Protein AF-A0AAD4V6A4-F1 (afdb_monomer_lite)

Radius of gyration: 19.18 Å; chains: 1; bounding box: 48×44×43 Å

Structure (mmCIF, N/CA/C/O backbone):
data_AF-A0AAD4V6A4-F1
#
_entry.id   AF-A0AAD4V6A4-F1
#
loop_
_atom_site.group_PDB
_atom_site.id
_atom_site.type_symbol
_atom_site.label_atom_id
_atom_site.label_alt_id
_atom_site.label_comp_id
_atom_site.label_asym_id
_atom_site.label_entity_id
_atom_site.label_seq_id
_atom_site.pdbx_PDB_ins_code
_atom_site.Cartn_x
_atom_site.Cartn_y
_atom_site.Cartn_z
_atom_site.occupancy
_atom_site.B_iso_or_equiv
_atom_site.auth_seq_id
_atom_site.auth_comp_id
_atom_site.auth_asym_id
_atom_site.auth_atom_id
_atom_site.pdbx_PDB_model_num
ATOM 1 N N . MET A 1 1 ? 25.124 -27.988 -17.586 1.00 57.38 1 MET A N 1
ATOM 2 C CA . MET A 1 1 ? 24.877 -26.911 -16.602 1.00 57.38 1 MET A CA 1
ATOM 3 C C . MET A 1 1 ? 23.745 -26.053 -17.145 1.00 57.38 1 MET A C 1
ATOM 5 O O . MET A 1 1 ? 23.881 -25.565 -18.257 1.00 57.38 1 MET A O 1
ATOM 9 N N . PHE A 1 2 ? 22.609 -25.962 -16.452 1.00 72.94 2 PHE A N 1
ATOM 10 C CA . PHE A 1 2 ? 21.476 -25.134 -16.885 1.00 72.94 2 PHE A CA 1
ATOM 11 C C . PHE A 1 2 ? 21.495 -23.798 -16.139 1.00 72.94 2 PHE A C 1
ATOM 13 O O . PHE A 1 2 ? 21.846 -23.745 -14.961 1.00 72.94 2 PHE A O 1
ATOM 20 N N . THR A 1 3 ? 21.121 -22.718 -16.821 1.00 82.94 3 THR A N 1
ATOM 21 C CA . THR A 1 3 ? 20.978 -21.394 -16.208 1.00 82.94 3 THR A CA 1
ATOM 22 C C . THR A 1 3 ? 19.515 -21.174 -15.858 1.00 82.94 3 THR A C 1
ATOM 24 O O . THR A 1 3 ? 18.686 -20.988 -16.748 1.00 82.94 3 THR A O 1
ATOM 27 N N . LEU A 1 4 ? 19.191 -21.183 -14.564 1.00 87.25 4 LEU A N 1
ATOM 28 C CA . LEU A 1 4 ? 17.865 -20.797 -14.093 1.00 87.25 4 LEU A CA 1
ATOM 29 C C . LEU A 1 4 ? 17.709 -19.275 -14.203 1.00 87.25 4 LEU A C 1
ATOM 31 O O . LEU A 1 4 ? 18.568 -18.519 -13.752 1.00 87.25 4 LEU A O 1
ATOM 35 N N . ARG A 1 5 ? 16.598 -18.828 -14.789 1.00 88.94 5 ARG A N 1
ATOM 36 C CA . ARG A 1 5 ? 16.179 -17.423 -14.804 1.00 88.94 5 ARG A CA 1
ATOM 37 C C . ARG A 1 5 ? 14.836 -17.325 -14.089 1.00 88.94 5 ARG A C 1
ATOM 39 O O . ARG A 1 5 ? 13.939 -18.106 -14.384 1.00 88.94 5 ARG A O 1
ATOM 46 N N . ALA A 1 6 ? 14.707 -16.376 -13.168 1.00 88.25 6 ALA A N 1
ATOM 47 C CA . ALA A 1 6 ? 13.472 -16.111 -12.438 1.00 88.25 6 ALA A CA 1
ATOM 48 C C . ALA A 1 6 ? 13.080 -14.637 -12.587 1.00 88.25 6 ALA A C 1
ATOM 50 O O . ALA A 1 6 ? 13.942 -13.764 -12.690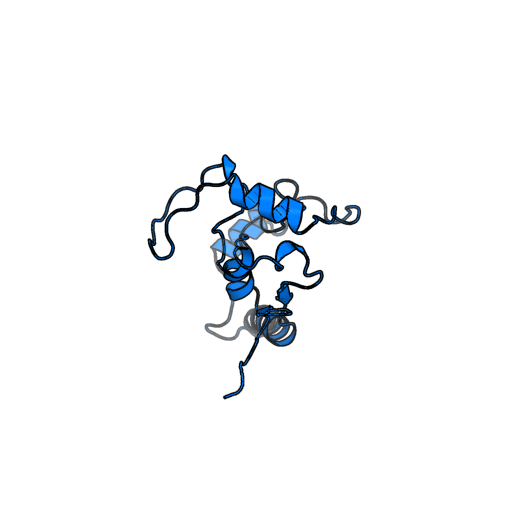 1.00 88.25 6 ALA A O 1
ATOM 51 N N . ALA A 1 7 ? 11.776 -14.372 -12.596 1.00 90.50 7 ALA A N 1
ATOM 52 C CA . ALA A 1 7 ? 11.204 -13.033 -12.618 1.00 90.50 7 ALA A CA 1
ATOM 53 C C . ALA A 1 7 ? 9.992 -12.978 -11.679 1.00 90.50 7 ALA A C 1
ATOM 55 O O . ALA A 1 7 ? 9.257 -13.957 -11.548 1.00 90.50 7 ALA A O 1
ATOM 56 N N . VAL A 1 8 ? 9.786 -11.835 -11.025 1.00 89.56 8 VAL A N 1
ATOM 57 C CA . VAL A 1 8 ? 8.655 -11.595 -10.124 1.00 89.56 8 VAL A CA 1
ATOM 58 C C . VAL A 1 8 ? 7.507 -11.008 -10.939 1.00 89.56 8 VAL A C 1
ATOM 60 O O . VAL A 1 8 ? 7.647 -9.932 -11.506 1.00 89.56 8 VAL A O 1
ATOM 63 N N . MET A 1 9 ? 6.368 -11.699 -11.010 1.00 88.31 9 MET A N 1
ATOM 64 C CA . MET A 1 9 ? 5.205 -11.218 -11.776 1.00 88.31 9 MET A CA 1
ATOM 65 C C . MET A 1 9 ? 4.303 -10.290 -10.957 1.00 88.31 9 MET A C 1
ATOM 67 O O . MET A 1 9 ? 3.897 -9.238 -11.443 1.00 88.31 9 MET A O 1
ATOM 71 N N . TRP A 1 10 ? 4.001 -10.679 -9.718 1.00 88.88 10 TRP A N 1
ATOM 72 C CA . TRP A 1 10 ? 3.190 -9.914 -8.773 1.00 88.88 10 TRP A CA 1
ATOM 73 C C . TRP A 1 10 ? 3.524 -10.314 -7.337 1.00 88.88 10 TRP A C 1
ATOM 75 O O . TRP A 1 10 ? 4.176 -11.331 -7.095 1.00 88.88 10 TRP A O 1
ATOM 85 N N . THR A 1 11 ? 3.025 -9.542 -6.377 1.00 89.00 11 THR A N 1
ATOM 86 C CA . THR A 1 11 ? 3.075 -9.869 -4.945 1.00 89.00 11 THR A CA 1
ATOM 87 C C . THR A 1 11 ? 1.663 -9.897 -4.373 1.00 89.00 11 THR A C 1
ATOM 89 O O . THR A 1 11 ? 0.847 -9.062 -4.752 1.00 89.00 11 THR A O 1
ATOM 92 N N . VAL A 1 12 ? 1.366 -10.841 -3.479 1.00 88.81 12 VAL A N 1
ATOM 93 C CA . VAL A 1 12 ? 0.080 -10.928 -2.768 1.00 88.81 12 VAL A CA 1
ATOM 94 C C . VAL A 1 12 ? 0.332 -10.560 -1.312 1.00 88.81 12 VAL A C 1
ATOM 96 O O . VAL A 1 12 ? 1.194 -11.163 -0.679 1.00 88.81 12 VAL A O 1
ATOM 99 N N . ASN A 1 13 ? -0.352 -9.532 -0.811 1.00 86.94 13 ASN A N 1
ATOM 100 C CA . ASN A 1 13 ? -0.067 -8.951 0.501 1.00 86.94 13 ASN A CA 1
ATOM 101 C C . ASN A 1 13 ? -1.355 -8.516 1.203 1.00 86.94 13 ASN A C 1
ATOM 103 O O . ASN A 1 13 ? -2.265 -7.994 0.561 1.00 86.94 13 ASN A O 1
ATOM 107 N N . ASP A 1 14 ? -1.404 -8.630 2.527 1.00 86.56 14 ASP A N 1
ATOM 108 C CA . ASP A 1 14 ? -2.394 -7.909 3.329 1.00 86.56 14 ASP A CA 1
ATOM 109 C C . ASP A 1 14 ? -2.072 -6.396 3.379 1.00 86.56 14 ASP A C 1
ATOM 111 O O . ASP A 1 14 ? -1.069 -5.938 2.828 1.00 86.56 14 ASP A O 1
ATOM 115 N N . PHE A 1 15 ? -2.893 -5.579 4.049 1.00 81.88 15 PHE A N 1
ATOM 116 C CA . PHE A 1 15 ? -2.657 -4.126 4.114 1.00 81.88 15 PHE A CA 1
ATOM 117 C C . PHE A 1 15 ? -1.349 -3.725 4.816 1.00 81.88 15 PHE A C 1
ATOM 119 O O . PHE A 1 15 ? -0.779 -2.676 4.497 1.00 81.88 15 PHE A O 1
ATOM 126 N N . SER A 1 16 ? -0.872 -4.523 5.774 1.00 82.19 16 SER A N 1
ATOM 127 C CA . SER A 1 16 ? 0.351 -4.215 6.522 1.00 82.19 16 SER A CA 1
ATOM 128 C C . SER A 1 16 ? 1.587 -4.483 5.669 1.00 82.19 16 SER A C 1
ATOM 130 O O . SER A 1 16 ? 2.454 -3.618 5.542 1.00 82.19 16 SER A O 1
ATOM 132 N N . ALA A 1 17 ? 1.643 -5.650 5.028 1.00 84.94 17 ALA A N 1
ATOM 133 C CA . ALA A 1 17 ? 2.699 -6.000 4.092 1.00 84.94 17 ALA A CA 1
ATOM 134 C C . ALA A 1 17 ? 2.642 -5.122 2.835 1.00 84.94 17 ALA A C 1
ATOM 136 O O . ALA A 1 17 ? 3.686 -4.657 2.377 1.00 84.94 17 ALA A O 1
ATOM 137 N N . TYR A 1 18 ? 1.443 -4.793 2.339 1.00 86.12 18 TYR A N 1
ATOM 138 C CA . TYR A 1 18 ? 1.254 -3.884 1.206 1.00 86.12 18 TYR A CA 1
ATOM 139 C C . TYR A 1 18 ? 1.910 -2.524 1.448 1.00 86.12 18 TYR A C 1
ATOM 141 O O . TYR A 1 18 ? 2.585 -2.013 0.556 1.00 86.12 18 TYR A O 1
ATOM 149 N N . ALA A 1 19 ? 1.790 -1.957 2.653 1.00 84.31 19 ALA A N 1
ATOM 150 C CA . ALA A 1 19 ? 2.449 -0.697 2.996 1.00 84.31 19 ALA A CA 1
ATOM 151 C C . ALA A 1 19 ? 3.974 -0.770 2.826 1.00 84.31 19 ALA A C 1
ATOM 153 O O . ALA A 1 19 ? 4.607 0.179 2.365 1.00 84.31 19 ALA A O 1
ATOM 154 N N . MET A 1 20 ? 4.566 -1.919 3.161 1.00 84.62 20 MET A N 1
ATOM 155 C CA . MET A 1 20 ? 6.002 -2.122 3.024 1.00 84.62 20 MET A CA 1
ATOM 156 C C . MET A 1 20 ? 6.418 -2.334 1.569 1.00 84.62 20 MET A C 1
ATOM 158 O O . MET A 1 20 ? 7.382 -1.714 1.123 1.00 84.62 20 MET A O 1
ATOM 162 N N . VAL A 1 21 ? 5.709 -3.187 0.825 1.00 87.06 21 VAL A N 1
ATOM 163 C CA . VAL A 1 21 ? 6.098 -3.539 -0.552 1.00 87.06 21 VAL A CA 1
ATOM 164 C C . VAL A 1 21 ? 5.733 -2.477 -1.581 1.00 87.06 21 VAL A C 1
ATOM 166 O O . VAL A 1 21 ? 6.383 -2.408 -2.619 1.00 87.06 21 VAL A O 1
ATOM 169 N N . SER A 1 22 ? 4.716 -1.658 -1.309 1.00 86.31 22 SER A N 1
ATOM 170 C CA . SER A 1 22 ? 4.390 -0.491 -2.130 1.00 86.31 22 SER A CA 1
ATOM 171 C C . SER A 1 22 ? 5.237 0.713 -1.742 1.00 86.31 22 SER A C 1
ATOM 173 O O . SER A 1 22 ? 5.485 1.559 -2.586 1.00 86.31 22 SER A O 1
ATOM 175 N N . GLY A 1 23 ? 5.699 0.794 -0.488 1.00 86.12 23 GLY A N 1
ATOM 176 C CA . GLY A 1 23 ? 6.355 1.985 0.048 1.00 86.12 23 GLY A CA 1
ATOM 177 C C . GLY A 1 23 ? 5.384 3.127 0.351 1.00 86.12 23 GLY A C 1
ATOM 178 O O . GLY A 1 23 ? 5.819 4.240 0.636 1.00 86.12 23 GLY A O 1
ATOM 179 N N . TRP A 1 24 ? 4.075 2.873 0.284 1.00 84.69 24 TRP A N 1
ATOM 180 C CA . TRP A 1 24 ? 3.025 3.856 0.517 1.00 84.69 24 TRP A CA 1
ATOM 181 C C . TRP A 1 24 ? 2.368 3.649 1.886 1.00 84.69 24 TRP A C 1
ATOM 183 O O . TRP A 1 24 ? 2.046 2.528 2.283 1.00 84.69 24 TRP A O 1
ATOM 193 N N . SER A 1 25 ? 2.123 4.734 2.626 1.00 81.44 25 SER A N 1
ATOM 194 C CA . SER A 1 25 ? 1.422 4.660 3.913 1.00 81.44 25 SER A CA 1
ATOM 195 C C . SER A 1 25 ? -0.021 4.185 3.726 1.00 81.44 25 SER A C 1
ATOM 197 O O . SER A 1 25 ? -0.820 4.864 3.094 1.00 81.44 25 SER A O 1
ATOM 199 N N . THR A 1 26 ? -0.397 3.071 4.355 1.00 75.31 26 THR A N 1
ATOM 200 C CA . THR A 1 26 ? -1.798 2.602 4.424 1.00 75.31 26 THR A CA 1
ATOM 201 C C . THR A 1 26 ? -2.555 3.142 5.638 1.00 75.31 26 THR A C 1
ATOM 203 O O . THR A 1 26 ? -3.717 2.808 5.851 1.00 75.31 26 THR A O 1
ATOM 206 N N . LYS A 1 27 ? -1.900 3.973 6.458 1.00 72.88 27 LYS A N 1
ATOM 207 C CA . LYS A 1 27 ? -2.452 4.530 7.699 1.00 72.88 27 LYS A CA 1
ATOM 208 C C . LYS A 1 27 ? -2.796 6.010 7.546 1.00 72.88 27 LYS A C 1
ATOM 210 O O . LYS A 1 27 ? -2.032 6.756 6.931 1.00 72.88 27 LYS A O 1
ATOM 215 N N . GLY A 1 28 ? -3.868 6.420 8.224 1.00 68.75 28 GLY A N 1
ATOM 216 C CA . GLY A 1 28 ? -4.301 7.813 8.351 1.00 68.75 28 GLY A CA 1
ATOM 217 C C . GLY A 1 28 ? -5.173 8.299 7.194 1.00 68.75 28 GLY A C 1
ATOM 218 O O . GLY A 1 28 ? -5.440 7.568 6.245 1.00 68.75 28 GLY A O 1
ATOM 219 N N . TYR A 1 29 ? -5.603 9.558 7.282 1.00 61.91 29 TYR A N 1
ATOM 220 C CA . TYR A 1 29 ? -6.492 10.189 6.302 1.00 61.91 29 TYR A CA 1
ATOM 221 C C . TYR A 1 29 ? -5.910 10.159 4.880 1.00 61.91 29 TYR A C 1
ATOM 223 O O . TYR A 1 29 ? -6.617 9.881 3.920 1.00 61.91 29 TYR A O 1
ATOM 231 N N . MET A 1 30 ? -4.597 10.322 4.737 1.00 65.25 30 MET A N 1
ATOM 232 C CA . MET A 1 30 ? -3.941 10.389 3.431 1.00 65.25 30 MET A CA 1
ATOM 233 C C . MET A 1 30 ? -3.497 9.021 2.873 1.00 65.25 30 MET A C 1
ATOM 235 O O . MET A 1 30 ? -2.638 8.940 1.997 1.00 65.25 30 MET A O 1
ATOM 239 N N . ALA A 1 31 ? -4.070 7.916 3.361 1.00 68.25 31 ALA A N 1
ATOM 240 C CA . ALA A 1 31 ? -3.682 6.568 2.943 1.00 68.25 31 ALA A CA 1
ATOM 241 C C . ALA A 1 31 ? -3.932 6.278 1.450 1.00 68.25 31 ALA A C 1
ATOM 243 O O . ALA A 1 31 ? -3.331 5.366 0.887 1.00 68.25 31 ALA A O 1
ATOM 244 N N . CYS A 1 32 ? -4.789 7.051 0.780 1.00 68.81 32 CYS A N 1
ATOM 245 C CA . CYS A 1 32 ? -5.080 6.874 -0.639 1.00 68.81 32 CYS A CA 1
ATOM 246 C C . CYS A 1 32 ? -4.014 7.566 -1.527 1.00 68.81 32 CYS A C 1
ATOM 248 O O . CYS A 1 32 ? -3.935 8.800 -1.524 1.00 68.81 32 CYS A O 1
ATOM 250 N N . PRO A 1 33 ? -3.256 6.817 -2.361 1.00 63.03 33 PRO A N 1
ATOM 251 C CA . PRO A 1 33 ? -2.236 7.366 -3.267 1.00 63.03 33 PRO A CA 1
ATOM 252 C C . PRO A 1 33 ? -2.730 8.335 -4.317 1.00 63.03 33 PRO A C 1
ATOM 254 O O . PRO A 1 33 ? -1.954 9.129 -4.851 1.00 63.03 33 PRO A O 1
ATOM 257 N N . VAL A 1 34 ? -4.030 8.320 -4.565 1.00 63.81 34 VAL A N 1
ATOM 258 C CA . VAL A 1 34 ? -4.635 9.199 -5.552 1.00 63.81 34 VAL A CA 1
ATOM 259 C C . VAL A 1 34 ? -5.378 10.370 -4.921 1.00 63.81 34 VAL A C 1
ATOM 261 O O . VAL A 1 34 ? -5.434 11.441 -5.510 1.00 63.81 34 VAL A O 1
ATOM 264 N N . CYS A 1 35 ? -5.909 10.184 -3.716 1.00 61.56 35 CYS A N 1
ATOM 265 C CA . CYS A 1 35 ? -6.736 11.164 -3.022 1.00 61.56 35 CYS A CA 1
ATOM 266 C C . CYS A 1 35 ? -5.884 12.178 -2.251 1.00 61.56 35 CYS A C 1
ATOM 268 O O . CYS A 1 35 ? -6.282 13.330 -2.125 1.00 61.56 35 CYS A O 1
ATOM 270 N N . LYS A 1 36 ? -4.711 11.742 -1.761 1.00 64.81 36 LYS A N 1
ATOM 271 C CA . LYS A 1 36 ? -3.761 12.533 -0.967 1.00 64.81 36 LYS A CA 1
ATOM 272 C C . LYS A 1 36 ? -4.460 13.303 0.162 1.00 64.81 36 LYS A C 1
ATOM 274 O O . LYS A 1 36 ? -4.771 12.692 1.1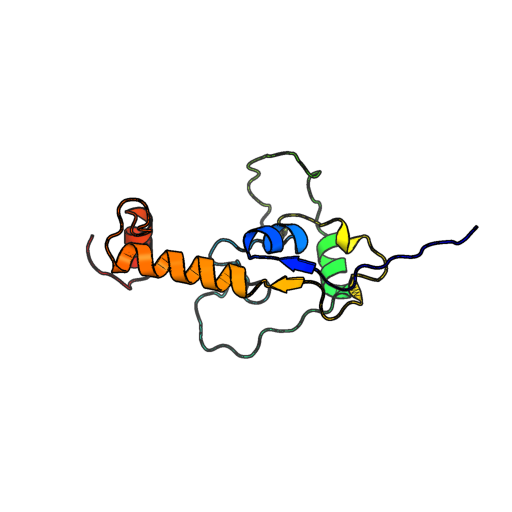77 1.00 64.81 36 LYS A O 1
ATOM 279 N N . GLU A 1 37 ? -4.699 14.598 -0.010 1.00 57.59 37 GLU A N 1
ATOM 280 C CA . GLU A 1 37 ? -5.233 15.506 1.016 1.00 57.59 37 GLU A CA 1
ATOM 281 C C . GLU A 1 37 ? -6.760 15.646 0.974 1.00 57.59 37 GLU A C 1
ATOM 283 O O . GLU A 1 37 ? -7.386 15.922 1.997 1.00 57.59 37 GLU A O 1
ATOM 288 N N . ASP A 1 38 ? -7.384 15.373 -0.170 1.00 54.38 38 ASP A N 1
ATOM 289 C CA . ASP A 1 38 ? -8.834 15.379 -0.287 1.00 54.38 38 ASP A CA 1
ATOM 290 C C . ASP A 1 38 ? -9.330 14.015 0.170 1.00 54.38 38 ASP A C 1
ATOM 292 O O . ASP A 1 38 ? -9.244 13.045 -0.567 1.00 54.38 38 ASP A O 1
ATOM 296 N N . VAL A 1 39 ? -9.833 13.867 1.387 1.00 56.12 39 VAL A N 1
ATOM 297 C CA . VAL A 1 39 ? -10.359 12.574 1.895 1.00 56.12 39 VAL A CA 1
ATOM 298 C C . VAL A 1 39 ? -11.868 12.656 2.144 1.00 56.12 39 VAL A C 1
ATOM 300 O O . VAL A 1 39 ? -12.522 11.658 2.410 1.00 56.12 39 VAL A O 1
ATOM 303 N N . THR A 1 40 ? -12.446 13.844 1.984 1.00 53.00 40 THR A N 1
ATOM 304 C CA . THR A 1 40 ? -13.776 14.201 2.492 1.00 53.00 40 THR A CA 1
ATOM 305 C C . THR A 1 40 ? -14.938 13.906 1.545 1.00 53.00 40 THR A C 1
ATOM 307 O O . THR A 1 40 ? -16.083 13.960 1.980 1.00 53.00 40 THR A O 1
ATOM 310 N N . SER A 1 41 ? -14.701 13.568 0.272 1.00 55.50 41 SER A N 1
ATOM 311 C CA . SER A 1 41 ? -15.786 13.237 -0.664 1.00 55.50 41 SER A CA 1
ATOM 312 C C . SER A 1 41 ? -15.753 11.769 -1.096 1.00 55.50 41 SER A C 1
ATOM 314 O O . SER A 1 41 ? -14.833 11.321 -1.767 1.00 55.50 41 SER A O 1
ATOM 316 N N . GLU A 1 42 ? -16.771 10.998 -0.727 1.00 58.38 42 GLU A N 1
ATOM 317 C CA . GLU A 1 42 ? -16.951 9.604 -1.173 1.00 58.38 42 GLU A CA 1
ATOM 318 C C . GLU A 1 42 ? -17.450 9.527 -2.633 1.00 58.38 42 GLU A C 1
ATOM 320 O O . GLU A 1 42 ? -17.280 8.529 -3.323 1.00 58.38 42 GLU A O 1
ATOM 325 N N . ARG A 1 43 ? -18.015 10.628 -3.151 1.00 61.34 43 ARG A N 1
ATOM 326 C CA . ARG A 1 43 ? -18.701 10.714 -4.456 1.00 61.34 43 ARG A CA 1
ATOM 327 C C . ARG A 1 43 ? -17.813 11.147 -5.629 1.00 61.34 43 ARG A C 1
ATOM 329 O O . ARG A 1 43 ? -18.266 11.869 -6.515 1.00 61.34 43 ARG A O 1
ATOM 336 N N . ARG A 1 44 ? -16.532 10.789 -5.626 1.00 65.81 44 ARG A N 1
ATOM 337 C CA . ARG A 1 44 ? -15.593 11.267 -6.655 1.00 65.81 44 ARG A CA 1
ATOM 338 C C . ARG A 1 44 ? -15.643 10.439 -7.927 1.00 65.81 44 ARG A C 1
ATOM 340 O O . ARG A 1 44 ? -16.013 9.270 -7.923 1.00 65.81 44 ARG A O 1
ATOM 347 N N . LEU A 1 45 ? -15.181 11.060 -9.010 1.00 67.44 45 LEU A N 1
ATOM 348 C CA . LEU A 1 45 ? -14.825 10.352 -10.231 1.00 67.44 45 LEU A CA 1
ATOM 349 C C . LEU A 1 45 ? -13.651 9.402 -9.976 1.00 67.44 45 LEU A C 1
ATOM 351 O O . LEU A 1 45 ? -12.877 9.583 -9.031 1.00 67.44 45 LEU A O 1
ATOM 355 N N . LYS A 1 46 ? -13.525 8.398 -10.849 1.00 68.38 46 LYS A N 1
ATOM 356 C CA . LYS A 1 46 ? -12.455 7.405 -10.781 1.00 68.38 46 LYS A CA 1
ATOM 357 C C . LYS A 1 46 ? -11.092 8.112 -10.625 1.00 68.38 46 LYS A C 1
ATOM 359 O O . LYS A 1 46 ? -10.762 8.969 -11.446 1.00 68.38 46 LYS A O 1
ATOM 364 N N . PRO A 1 47 ? -10.308 7.749 -9.598 1.00 69.00 47 PRO A N 1
ATOM 365 C CA . PRO A 1 47 ? -8.948 8.229 -9.401 1.00 69.00 47 PRO A CA 1
ATOM 366 C C . PRO A 1 47 ? -8.084 8.131 -10.673 1.00 69.00 47 PRO A C 1
ATOM 368 O O . PRO A 1 47 ? -8.167 7.132 -11.390 1.00 69.00 47 PRO A O 1
ATOM 371 N N . ARG A 1 48 ? -7.227 9.132 -10.943 1.00 75.88 48 ARG A N 1
ATOM 372 C CA . ARG A 1 48 ? -6.236 9.051 -12.034 1.00 75.88 48 ARG A CA 1
ATOM 373 C C . ARG A 1 48 ? -5.333 7.832 -11.828 1.00 75.88 48 ARG A C 1
ATOM 375 O O . ARG A 1 48 ? -4.751 7.660 -10.758 1.00 75.88 48 ARG A O 1
ATOM 382 N N . GLU A 1 49 ? -5.187 7.026 -12.874 1.00 76.56 49 GLU A N 1
ATOM 383 C CA . GLU A 1 49 ? -4.231 5.921 -12.901 1.00 76.56 49 GLU A CA 1
ATOM 384 C C . GLU A 1 49 ? -2.820 6.462 -13.151 1.00 76.56 49 GLU A C 1
ATOM 386 O O . GLU A 1 49 ? -2.597 7.255 -14.066 1.00 76.56 49 GLU A O 1
ATOM 391 N N . TRP A 1 50 ? -1.873 6.040 -12.316 1.00 78.12 50 TRP A N 1
ATOM 392 C CA . TRP A 1 50 ? -0.458 6.363 -12.470 1.00 78.12 50 TRP A CA 1
ATOM 393 C C . TRP A 1 50 ? 0.244 5.252 -13.245 1.00 78.12 50 TRP A C 1
ATOM 395 O O . TRP A 1 50 ? 0.092 4.068 -12.925 1.00 78.12 50 TRP A O 1
ATOM 405 N N . SER A 1 51 ? 1.058 5.621 -14.229 1.00 86.12 51 SER A N 1
ATOM 406 C CA . SER A 1 51 ? 1.967 4.673 -14.867 1.00 86.12 51 SER A CA 1
ATOM 407 C C . SER A 1 51 ? 3.075 4.260 -13.893 1.00 86.12 51 SER A C 1
ATOM 409 O O . SER A 1 51 ? 3.448 4.996 -12.977 1.00 86.12 51 SER A O 1
ATOM 411 N N . GLY A 1 52 ? 3.621 3.054 -14.069 1.00 85.00 52 GLY A N 1
ATOM 412 C CA . GLY A 1 52 ? 4.724 2.608 -13.216 1.00 85.00 52 GLY A CA 1
ATOM 413 C C . GLY A 1 52 ? 5.995 3.438 -13.390 1.00 85.00 52 GLY A C 1
ATOM 414 O O . GLY A 1 52 ? 6.758 3.557 -12.436 1.00 85.00 52 GLY A O 1
ATOM 415 N N . ASP A 1 53 ? 6.207 4.030 -14.568 1.00 88.19 53 ASP A N 1
ATOM 416 C CA . ASP A 1 53 ? 7.354 4.903 -14.825 1.00 88.19 53 ASP A CA 1
ATOM 417 C C . ASP A 1 53 ? 7.206 6.244 -14.086 1.00 88.19 53 ASP A C 1
ATOM 419 O O . ASP A 1 53 ? 8.156 6.677 -13.441 1.00 88.19 53 ASP A O 1
ATOM 423 N N . GLU A 1 54 ? 6.008 6.849 -14.071 1.00 88.00 54 GLU A N 1
ATOM 424 C CA . GLU A 1 54 ? 5.734 8.064 -13.280 1.00 88.00 54 GLU A CA 1
ATOM 425 C C . GLU A 1 54 ? 5.947 7.822 -11.777 1.00 88.00 54 GLU A C 1
ATOM 427 O O . GLU A 1 54 ? 6.511 8.665 -11.079 1.00 88.00 54 GLU A O 1
ATOM 432 N N . ILE A 1 55 ? 5.513 6.663 -11.264 1.00 86.12 55 ILE A N 1
ATOM 433 C CA . ILE A 1 55 ? 5.730 6.287 -9.857 1.00 86.12 55 ILE A CA 1
ATOM 434 C C . ILE A 1 55 ? 7.227 6.144 -9.566 1.00 86.12 55 ILE A C 1
ATOM 436 O O . ILE A 1 55 ? 7.709 6.624 -8.540 1.00 86.12 55 ILE A O 1
ATOM 440 N N . LEU A 1 56 ? 7.971 5.491 -10.461 1.00 88.62 56 LEU A N 1
ATOM 441 C CA . LEU A 1 56 ? 9.408 5.297 -10.297 1.00 88.62 56 LEU A CA 1
ATOM 442 C C . LEU A 1 56 ? 10.161 6.634 -10.336 1.00 88.62 56 LEU A C 1
ATOM 444 O O . LEU A 1 56 ? 11.062 6.850 -9.529 1.00 88.62 56 LEU A O 1
ATOM 448 N N . GLU A 1 57 ? 9.767 7.552 -11.219 1.00 88.56 57 GLU A N 1
ATOM 449 C CA . GLU A 1 57 ? 10.320 8.906 -11.283 1.00 88.56 57 GLU A CA 1
ATOM 450 C C . GLU A 1 57 ? 10.062 9.685 -9.986 1.00 88.56 57 GLU A C 1
ATOM 452 O O . GLU A 1 57 ? 10.977 10.320 -9.463 1.00 88.56 57 GLU A O 1
ATOM 457 N N . GLN A 1 58 ? 8.852 9.591 -9.420 1.00 85.69 58 GLN A N 1
ATOM 458 C CA . GLN A 1 58 ? 8.547 10.184 -8.113 1.00 85.69 58 GLN A CA 1
ATOM 459 C C . GLN A 1 58 ? 9.434 9.606 -7.010 1.00 85.69 58 GLN A C 1
ATOM 461 O O . GLN A 1 58 ? 10.047 10.368 -6.268 1.00 85.69 58 GLN A O 1
ATOM 466 N N . LEU A 1 59 ? 9.543 8.277 -6.922 1.00 86.25 59 LEU A N 1
ATOM 467 C CA . LEU A 1 59 ? 10.379 7.607 -5.922 1.00 86.25 59 LEU A CA 1
ATOM 468 C C . LEU A 1 59 ? 11.860 7.975 -6.060 1.00 86.25 59 LEU A C 1
ATOM 470 O O . LEU A 1 59 ? 12.546 8.098 -5.054 1.00 86.25 59 LEU A O 1
ATOM 474 N N . ASN A 1 60 ? 12.358 8.169 -7.281 1.00 87.44 60 ASN A N 1
ATOM 475 C CA . ASN A 1 60 ? 13.750 8.555 -7.525 1.00 87.44 60 ASN A CA 1
ATOM 476 C C . ASN A 1 60 ? 14.064 10.007 -7.133 1.00 87.44 60 ASN A C 1
ATOM 478 O O . ASN A 1 60 ? 15.231 10.337 -6.951 1.00 87.44 60 ASN A O 1
ATOM 482 N N . ARG A 1 61 ? 13.049 10.871 -7.010 1.00 85.31 61 ARG A N 1
ATOM 483 C CA . ARG A 1 61 ? 13.206 12.260 -6.540 1.00 85.31 61 ARG A CA 1
ATOM 484 C C . ARG A 1 61 ? 13.227 12.383 -5.018 1.00 85.31 61 ARG A C 1
ATOM 486 O O . ARG A 1 61 ? 13.554 13.451 -4.510 1.00 85.31 61 ARG A O 1
ATOM 493 N N . LEU A 1 62 ? 12.827 11.331 -4.307 1.00 84.00 62 LEU A N 1
ATOM 494 C CA . LEU A 1 62 ? 12.739 11.311 -2.853 1.00 84.00 62 LEU A CA 1
ATOM 495 C C . LEU A 1 62 ? 13.985 10.664 -2.255 1.00 84.00 62 LEU A C 1
ATOM 497 O O . LEU A 1 62 ? 14.453 9.634 -2.742 1.00 84.00 62 LEU A O 1
ATOM 501 N N . ASP A 1 63 ? 14.493 11.252 -1.175 1.00 80.12 63 ASP A N 1
ATOM 502 C CA . ASP A 1 63 ? 15.669 10.741 -0.477 1.00 80.12 63 ASP A CA 1
ATOM 503 C C . ASP A 1 63 ? 15.239 9.919 0.740 1.00 80.12 63 ASP A C 1
ATOM 505 O O . ASP A 1 63 ? 14.837 10.449 1.779 1.00 80.12 63 ASP A O 1
ATOM 509 N N . PHE A 1 64 ? 15.232 8.595 0.593 1.00 77.00 64 PHE A N 1
ATOM 510 C CA . PHE A 1 64 ? 14.796 7.695 1.655 1.00 77.00 64 PHE A CA 1
ATOM 511 C C . PHE A 1 64 ? 15.956 7.337 2.580 1.00 77.00 64 PHE A C 1
ATOM 513 O O . PHE A 1 64 ? 17.024 6.918 2.136 1.00 77.00 64 PHE A O 1
ATOM 520 N N . SER A 1 65 ? 15.712 7.410 3.890 1.00 68.25 65 SER A N 1
ATOM 521 C CA . SER A 1 65 ? 16.660 6.889 4.875 1.00 68.25 65 SER A CA 1
ATOM 522 C C . SER A 1 65 ? 16.914 5.384 4.665 1.00 68.25 65 SER A C 1
ATOM 524 O O . SER A 1 65 ? 15.998 4.660 4.261 1.00 68.25 65 SER A O 1
ATOM 526 N N . PRO A 1 66 ? 18.122 4.881 4.989 1.00 64.00 66 PRO A N 1
ATOM 527 C CA . PRO A 1 66 ? 18.451 3.465 4.864 1.00 64.00 66 PRO A CA 1
ATOM 528 C C . PRO A 1 66 ? 17.465 2.560 5.615 1.00 64.00 66 PRO A C 1
ATOM 530 O O . PRO A 1 66 ? 17.095 2.841 6.761 1.00 64.00 66 PRO A O 1
ATOM 533 N N . PHE A 1 67 ? 17.089 1.447 4.978 1.00 57.41 67 PHE A N 1
ATOM 534 C CA . PHE A 1 67 ? 16.228 0.411 5.555 1.00 57.41 67 PHE A CA 1
ATOM 535 C C . PHE A 1 67 ? 16.744 -0.035 6.938 1.00 57.41 67 PHE A C 1
ATOM 537 O O . PHE A 1 67 ? 17.924 -0.337 7.102 1.00 57.41 67 PHE A O 1
ATOM 544 N N . GLY A 1 68 ? 15.853 -0.095 7.935 1.00 52.09 68 GLY A N 1
ATOM 545 C CA . GLY A 1 68 ? 16.151 -0.654 9.263 1.00 52.09 68 GLY A CA 1
ATOM 546 C C . GLY A 1 68 ? 16.489 0.355 10.366 1.00 52.09 68 GLY A C 1
ATOM 547 O O . GLY A 1 68 ? 16.514 -0.026 11.536 1.00 52.09 68 GLY A O 1
ATOM 548 N N . LYS A 1 69 ? 16.671 1.646 10.061 1.00 51.41 69 LYS A N 1
ATOM 549 C CA . LYS A 1 69 ? 16.719 2.670 11.115 1.00 51.41 69 LYS A CA 1
ATOM 550 C C . LYS A 1 69 ? 15.293 3.024 11.539 1.00 51.41 69 LYS A C 1
ATOM 552 O O . LYS A 1 69 ? 14.613 3.792 10.864 1.00 51.41 69 LYS A O 1
ATOM 557 N N . ILE A 1 70 ? 14.843 2.472 12.669 1.00 46.41 70 ILE A N 1
ATOM 558 C CA . ILE A 1 70 ? 13.623 2.916 13.360 1.00 46.41 70 ILE A CA 1
ATOM 559 C C . ILE A 1 70 ? 13.924 4.289 13.957 1.00 46.41 70 ILE A C 1
ATOM 561 O O . ILE A 1 70 ? 14.220 4.426 15.139 1.00 46.41 70 ILE A O 1
ATOM 565 N N . VAL A 1 71 ? 13.912 5.322 13.127 1.00 47.22 71 VAL A N 1
ATOM 566 C CA . VAL A 1 71 ? 13.816 6.682 13.631 1.00 47.22 71 VAL A CA 1
ATOM 567 C C . VAL A 1 71 ? 12.360 7.067 13.480 1.00 47.22 71 VAL A C 1
ATOM 569 O O . VAL A 1 71 ? 11.791 6.963 12.393 1.00 47.22 71 VAL A O 1
ATOM 572 N N . SER A 1 72 ? 11.745 7.516 14.570 1.00 48.47 72 SER A N 1
ATOM 573 C CA . SER A 1 72 ? 10.503 8.283 14.533 1.00 48.47 72 SER A CA 1
ATOM 574 C C . SER A 1 72 ? 10.782 9.634 13.862 1.00 48.47 72 SER A C 1
ATOM 576 O O . SER A 1 72 ? 10.729 10.681 14.500 1.00 48.47 72 SER A O 1
ATOM 578 N N . GLN A 1 73 ? 11.204 9.624 12.599 1.00 53.03 73 GLN A N 1
ATOM 579 C CA . GLN A 1 73 ? 11.427 10.843 11.846 1.00 53.03 73 GLN A CA 1
ATOM 580 C C . GLN A 1 73 ? 10.069 11.404 11.464 1.00 53.03 73 GLN A C 1
ATOM 582 O O . GLN A 1 73 ? 9.240 10.732 10.842 1.00 53.03 73 GLN A O 1
ATOM 587 N N . THR A 1 74 ? 9.846 12.651 11.860 1.00 50.12 74 THR A N 1
ATOM 588 C CA . THR A 1 74 ? 8.768 13.475 11.333 1.00 50.12 74 THR A CA 1
ATOM 589 C C . THR A 1 74 ? 8.948 13.520 9.820 1.00 50.12 74 THR A C 1
ATOM 591 O O . THR A 1 74 ? 9.964 14.008 9.326 1.00 50.12 74 THR A O 1
ATOM 594 N N . ARG A 1 75 ? 8.007 12.909 9.092 1.00 57.94 75 ARG A N 1
ATOM 595 C CA . ARG A 1 75 ? 8.084 12.763 7.636 1.00 57.94 75 ARG A CA 1
ATOM 596 C C . ARG A 1 75 ? 8.211 14.152 7.002 1.00 57.94 75 ARG A C 1
ATOM 598 O O . ARG A 1 75 ? 7.400 15.018 7.340 1.00 57.94 75 ARG A O 1
ATOM 605 N N . PRO A 1 76 ? 9.173 14.377 6.093 1.00 58.81 76 PRO A N 1
ATOM 606 C CA . PRO A 1 76 ? 9.213 15.613 5.328 1.00 58.81 76 PRO A CA 1
ATOM 607 C C . PRO A 1 76 ? 7.900 15.768 4.556 1.00 58.81 76 PRO A C 1
ATOM 609 O O . PRO A 1 76 ? 7.456 14.823 3.904 1.00 58.81 76 PRO A O 1
ATOM 612 N N . SER A 1 77 ? 7.282 16.951 4.590 1.00 62.16 77 SER A N 1
ATOM 613 C CA . SER A 1 77 ? 6.070 17.241 3.802 1.00 62.16 77 SER A CA 1
ATOM 614 C C . SER A 1 77 ? 6.284 17.024 2.296 1.00 62.16 77 SER A C 1
ATOM 616 O O . SER A 1 77 ? 5.342 16.749 1.558 1.00 62.16 77 SER A O 1
ATOM 618 N N . THR A 1 78 ? 7.540 17.073 1.846 1.00 59.56 78 THR A N 1
ATOM 619 C CA . THR A 1 78 ? 7.976 16.810 0.471 1.00 59.56 78 THR A CA 1
ATOM 620 C C . THR A 1 78 ? 7.808 15.352 0.032 1.00 59.56 78 THR A C 1
ATOM 622 O O . THR A 1 78 ? 7.672 15.100 -1.162 1.00 59.56 78 THR A O 1
ATOM 625 N N . HIS A 1 79 ? 7.769 14.390 0.961 1.00 62.28 79 HIS A N 1
ATOM 626 C CA . HIS A 1 79 ? 7.665 12.956 0.652 1.00 62.28 79 HIS A CA 1
ATOM 627 C C . HIS A 1 79 ? 6.242 12.490 0.321 1.00 62.28 79 HIS A C 1
ATOM 629 O O . HIS A 1 79 ? 6.033 11.314 0.009 1.00 62.28 79 HIS A O 1
ATOM 635 N N . MET A 1 80 ? 5.247 13.384 0.371 1.00 69.56 80 MET A N 1
ATOM 636 C CA . MET A 1 80 ? 3.836 12.987 0.345 1.00 69.56 80 MET A CA 1
ATOM 637 C C . MET A 1 80 ? 3.591 11.875 1.394 1.00 69.56 80 MET A C 1
ATOM 639 O O . MET A 1 80 ? 4.044 11.998 2.532 1.00 69.56 80 MET A O 1
ATOM 643 N N . ASN A 1 81 ? 2.927 10.767 1.028 1.00 77.88 81 ASN A N 1
ATOM 644 C CA . ASN A 1 81 ? 2.739 9.598 1.904 1.00 77.88 81 ASN A CA 1
ATOM 645 C C . ASN A 1 81 ? 3.689 8.429 1.603 1.00 77.88 81 ASN A C 1
ATOM 647 O O . ASN A 1 81 ? 3.450 7.316 2.088 1.00 77.88 81 ASN A O 1
ATOM 651 N N . TRP A 1 82 ? 4.745 8.653 0.817 1.00 82.12 82 TRP A N 1
ATOM 652 C CA . TRP A 1 82 ? 5.785 7.650 0.613 1.00 82.12 82 TRP A CA 1
ATOM 653 C C . TRP A 1 82 ? 6.588 7.478 1.903 1.00 82.12 82 TRP A C 1
ATOM 655 O O . TRP A 1 82 ? 7.086 8.441 2.485 1.00 82.12 82 TRP A O 1
ATOM 665 N N . THR A 1 83 ? 6.707 6.240 2.369 1.00 79.75 83 THR A N 1
ATOM 666 C CA . THR A 1 83 ? 7.429 5.893 3.597 1.00 79.75 83 THR A CA 1
ATOM 667 C C . THR A 1 83 ? 8.822 5.359 3.309 1.00 79.75 83 THR A C 1
ATOM 669 O O . THR A 1 83 ? 9.735 5.587 4.096 1.00 79.75 83 THR A O 1
ATOM 672 N N . GLN A 1 84 ? 8.984 4.658 2.190 1.00 81.56 84 GLN A N 1
ATOM 673 C CA . GLN A 1 84 ? 10.227 4.011 1.787 1.00 81.56 84 GLN A CA 1
ATOM 674 C C . GLN A 1 84 ? 10.216 3.727 0.283 1.00 81.56 84 GLN A C 1
ATOM 676 O O . GLN A 1 84 ? 9.147 3.670 -0.323 1.00 81.56 84 GLN A O 1
ATOM 681 N N . LYS A 1 85 ? 11.395 3.479 -0.298 1.00 86.31 85 LYS A N 1
ATOM 682 C CA . LYS A 1 85 ? 11.548 2.905 -1.641 1.00 86.31 85 LYS A CA 1
ATOM 683 C C . LYS A 1 85 ? 11.848 1.405 -1.527 1.00 86.31 85 LYS A C 1
ATOM 685 O O . LYS A 1 85 ? 12.946 1.043 -1.112 1.00 86.31 85 LYS A O 1
ATOM 690 N N . PRO A 1 86 ? 10.894 0.521 -1.856 1.00 85.94 86 PRO A N 1
ATOM 691 C CA . PRO A 1 86 ? 11.104 -0.923 -1.794 1.00 85.94 86 PRO A CA 1
ATOM 692 C C . PRO A 1 86 ? 12.095 -1.403 -2.860 1.00 85.94 86 PRO A C 1
ATOM 694 O O . PRO A 1 86 ? 12.058 -0.931 -3.995 1.00 85.94 86 PRO A O 1
ATOM 697 N N . MET A 1 87 ? 12.894 -2.424 -2.534 1.00 87.19 87 MET A N 1
ATOM 698 C CA . MET A 1 87 ? 13.873 -3.032 -3.453 1.00 87.19 87 MET A CA 1
ATOM 699 C C . MET A 1 87 ? 13.239 -3.570 -4.748 1.00 87.19 87 MET A C 1
ATOM 701 O O . MET A 1 87 ? 13.883 -3.617 -5.788 1.00 87.19 87 MET A O 1
ATOM 705 N N . LEU A 1 88 ? 11.950 -3.926 -4.729 1.00 88.12 88 LEU A N 1
ATOM 706 C CA . LEU A 1 88 ? 11.237 -4.367 -5.933 1.00 88.12 88 LEU A CA 1
ATOM 707 C C . LEU A 1 88 ? 11.261 -3.308 -7.049 1.00 88.12 88 LEU A C 1
ATOM 709 O O . LEU A 1 88 ? 11.327 -3.669 -8.220 1.00 88.12 88 LEU A O 1
ATOM 713 N N . PHE A 1 89 ? 11.288 -2.016 -6.700 1.00 88.00 89 PHE A N 1
ATOM 714 C CA . PHE A 1 89 ? 11.387 -0.920 -7.669 1.00 88.00 89 PHE A CA 1
ATOM 715 C C . PHE A 1 89 ? 12.772 -0.791 -8.320 1.00 88.00 89 PHE A C 1
ATOM 717 O O . PHE A 1 89 ? 12.911 -0.036 -9.278 1.00 88.00 89 PHE A O 1
ATOM 724 N N . GLU A 1 90 ? 13.782 -1.517 -7.838 1.00 88.69 90 GLU A N 1
ATOM 725 C CA . GLU A 1 90 ? 15.101 -1.597 -8.477 1.00 88.69 90 GLU A CA 1
ATOM 726 C C . GLU A 1 90 ? 15.123 -2.604 -9.636 1.00 88.69 90 GLU A C 1
ATOM 728 O O . GLU A 1 90 ? 16.031 -2.574 -10.467 1.00 88.69 90 GLU A O 1
ATOM 733 N N . LEU A 1 91 ? 14.119 -3.484 -9.738 1.00 90.88 91 LEU A N 1
ATOM 734 C CA . LEU A 1 91 ? 14.032 -4.439 -10.839 1.00 90.88 91 LEU A CA 1
ATOM 735 C C . LEU A 1 91 ? 13.716 -3.690 -12.154 1.00 90.88 91 LEU A C 1
ATOM 737 O O . LEU A 1 91 ? 12.694 -3.002 -12.225 1.00 90.88 91 LEU A O 1
ATOM 741 N N . PRO A 1 92 ? 14.506 -3.870 -13.236 1.00 90.50 92 PRO A N 1
ATOM 742 C CA . PRO A 1 92 ? 14.384 -3.071 -14.466 1.00 90.50 92 PRO A CA 1
ATOM 743 C C . PRO A 1 92 ? 13.008 -3.110 -15.144 1.00 90.50 92 PRO A C 1
ATOM 745 O O . PRO A 1 92 ? 12.635 -2.192 -15.867 1.00 90.50 92 PRO A O 1
ATOM 748 N N . TYR A 1 93 ? 12.253 -4.190 -14.934 1.00 90.88 93 TYR A N 1
ATOM 749 C CA . TYR A 1 93 ? 10.933 -4.402 -15.525 1.00 90.88 93 TYR A CA 1
ATOM 750 C C . TYR A 1 93 ? 9.777 -4.048 -14.579 1.00 90.88 93 TYR A C 1
ATOM 752 O O . TYR A 1 93 ? 8.622 -4.094 -15.000 1.00 90.88 93 TYR A O 1
ATOM 760 N N . TRP A 1 94 ? 10.044 -3.702 -13.313 1.00 89.50 94 TRP A N 1
ATOM 761 C CA . TRP A 1 94 ? 8.996 -3.527 -12.299 1.00 89.50 94 T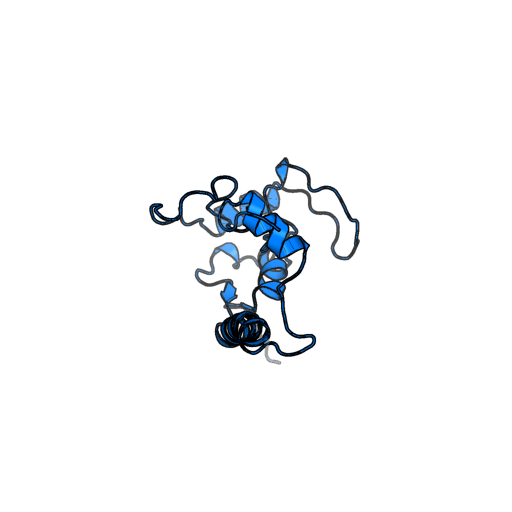RP A CA 1
ATOM 762 C C . TRP A 1 94 ? 7.996 -2.434 -12.671 1.00 89.50 94 TRP A C 1
ATOM 764 O O . TRP A 1 94 ? 6.784 -2.618 -12.533 1.00 89.50 94 TRP A O 1
ATOM 774 N N . SER A 1 95 ? 8.483 -1.319 -13.225 1.00 89.12 95 SER A N 1
ATOM 775 C CA . SER A 1 95 ? 7.631 -0.219 -13.689 1.00 89.12 95 SER A CA 1
ATOM 776 C C . SER A 1 95 ? 6.682 -0.642 -14.821 1.00 89.12 95 SER A C 1
ATOM 778 O O . SER A 1 95 ? 5.603 -0.066 -14.972 1.00 89.12 95 SER A O 1
ATOM 780 N N . LYS A 1 96 ? 7.027 -1.695 -15.574 1.00 89.75 9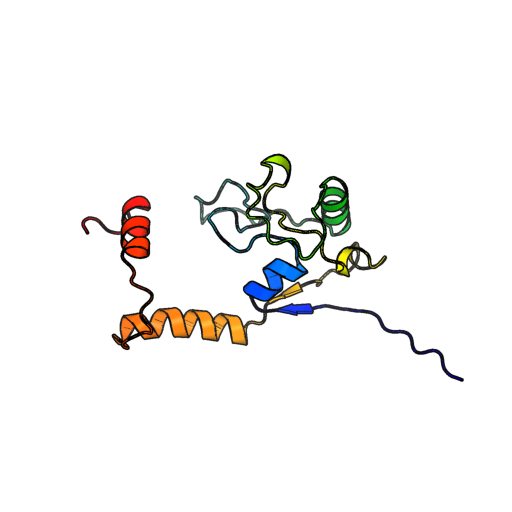6 LYS A N 1
ATOM 781 C CA . LYS A 1 96 ? 6.245 -2.207 -16.709 1.00 89.75 96 LYS A CA 1
ATOM 782 C C . LYS A 1 96 ? 5.169 -3.219 -16.307 1.00 89.75 96 LYS A C 1
ATOM 784 O O . LYS A 1 96 ? 4.276 -3.502 -17.105 1.00 89.75 96 LYS A O 1
ATOM 789 N N . LEU A 1 97 ? 5.210 -3.751 -15.085 1.00 87.38 97 LEU A N 1
ATOM 790 C CA . LEU A 1 97 ? 4.192 -4.680 -14.591 1.00 87.38 97 LEU A CA 1
ATOM 791 C C . LEU A 1 97 ? 2.870 -3.945 -14.337 1.00 87.38 97 LEU A C 1
ATOM 793 O O . LEU A 1 97 ? 2.821 -2.995 -13.556 1.00 87.38 97 LEU A O 1
ATOM 797 N N . LYS A 1 98 ? 1.781 -4.410 -14.964 1.00 80.62 98 LYS A N 1
ATOM 798 C CA . LYS A 1 98 ? 0.432 -3.847 -14.761 1.00 80.62 98 LYS A CA 1
ATOM 799 C C . LYS A 1 98 ? -0.168 -4.209 -13.397 1.00 80.62 98 LYS A C 1
ATOM 801 O O . LYS A 1 98 ? -0.901 -3.411 -12.829 1.00 80.62 98 LYS A O 1
ATOM 806 N N . LEU A 1 99 ? 0.159 -5.390 -12.868 1.00 79.38 99 LEU A N 1
ATOM 807 C CA . LEU A 1 99 ? -0.369 -5.927 -11.608 1.00 79.38 99 LEU A CA 1
ATOM 808 C C . LEU A 1 99 ? 0.781 -6.212 -10.631 1.00 79.38 99 LEU A C 1
ATOM 810 O O . LEU A 1 99 ? 1.193 -7.350 -10.462 1.00 79.38 99 LEU A O 1
ATOM 814 N N . ARG A 1 100 ? 1.353 -5.169 -10.018 1.00 83.69 100 ARG A N 1
ATOM 815 C CA . ARG A 1 100 ? 2.512 -5.303 -9.104 1.00 83.69 100 ARG A CA 1
ATOM 816 C C . ARG A 1 100 ? 2.138 -5.846 -7.725 1.00 83.69 100 ARG A C 1
ATOM 818 O O . ARG A 1 100 ? 2.867 -6.644 -7.129 1.00 83.69 100 ARG A O 1
ATOM 825 N N . HIS A 1 101 ? 1.011 -5.372 -7.212 1.00 84.94 101 HIS A N 1
ATOM 826 C CA . HIS A 1 101 ? 0.581 -5.607 -5.846 1.00 84.94 101 HIS A CA 1
ATOM 827 C C . HIS A 1 101 ? -0.887 -6.009 -5.843 1.00 84.94 101 HIS A C 1
ATOM 829 O O . HIS A 1 101 ? -1.758 -5.217 -6.196 1.00 84.94 101 HIS A O 1
ATOM 835 N N . ASN A 1 102 ? -1.132 -7.238 -5.420 1.00 85.25 102 ASN A N 1
ATOM 836 C CA . ASN A 1 102 ? -2.452 -7.798 -5.229 1.00 85.25 102 ASN A CA 1
ATOM 837 C C . ASN A 1 102 ? -2.734 -7.817 -3.727 1.00 85.25 102 ASN A C 1
ATOM 839 O O . ASN A 1 102 ? -1.872 -8.202 -2.931 1.00 85.25 102 ASN A O 1
ATOM 843 N N . LEU A 1 103 ? -3.932 -7.382 -3.343 1.00 85.62 103 LEU A N 1
ATOM 844 C CA . LEU A 1 103 ? -4.371 -7.482 -1.959 1.00 85.62 103 LEU A CA 1
ATOM 845 C C . LEU A 1 103 ? -4.850 -8.904 -1.683 1.00 85.62 103 LEU A C 1
ATOM 847 O O . LEU A 1 103 ? -5.612 -9.475 -2.463 1.00 85.62 103 LEU A O 1
ATOM 851 N N . ASP A 1 104 ? -4.398 -9.465 -0.570 1.00 86.62 104 ASP A N 1
ATOM 852 C CA . ASP A 1 104 ? -4.881 -10.742 -0.069 1.00 86.62 104 ASP A CA 1
ATOM 853 C C . ASP A 1 104 ? -6.281 -10.557 0.524 1.00 86.62 104 ASP A C 1
ATOM 855 O O . ASP A 1 104 ? -6.445 -10.196 1.693 1.00 86.62 104 ASP A O 1
ATOM 859 N N . VAL A 1 105 ? -7.294 -10.768 -0.318 1.00 84.19 105 VAL A N 1
ATOM 860 C CA . VAL A 1 105 ? -8.703 -10.580 0.040 1.00 84.19 105 VAL A CA 1
ATOM 861 C C . VAL A 1 105 ? -9.088 -11.445 1.239 1.00 84.19 105 VAL A C 1
ATOM 863 O O . VAL A 1 105 ? -9.757 -10.943 2.132 1.00 84.19 105 VAL A O 1
ATOM 866 N N . MET A 1 106 ? -8.597 -12.685 1.335 1.00 85.81 106 MET A N 1
ATOM 867 C CA . MET A 1 106 ? -8.947 -13.580 2.444 1.00 85.81 106 MET A CA 1
ATOM 868 C C . MET A 1 106 ? -8.468 -13.025 3.787 1.00 85.81 106 MET A C 1
ATOM 870 O O . MET A 1 106 ? -9.223 -12.978 4.760 1.00 85.81 106 MET A O 1
ATOM 874 N N . HIS A 1 107 ? -7.213 -12.572 3.847 1.00 83.25 107 HIS A N 1
ATOM 875 C CA . HIS A 1 107 ? -6.672 -11.973 5.066 1.00 83.25 107 HIS A CA 1
ATOM 876 C C . HIS A 1 107 ? -7.336 -10.630 5.384 1.00 83.25 107 HIS A C 1
ATOM 878 O O . HIS A 1 107 ? -7.584 -10.325 6.553 1.00 83.25 107 HIS A O 1
ATOM 884 N N . VAL A 1 108 ? -7.660 -9.832 4.363 1.00 84.25 108 VAL A N 1
ATOM 885 C CA . VAL A 1 108 ? -8.379 -8.564 4.533 1.00 84.25 108 VAL A CA 1
ATOM 886 C C . VAL A 1 108 ? -9.782 -8.793 5.095 1.00 84.25 108 VAL A C 1
ATOM 888 O O . VAL A 1 108 ? -10.138 -8.170 6.094 1.00 84.25 108 VAL A O 1
ATOM 891 N N . GLU A 1 109 ? -10.558 -9.699 4.506 1.00 86.69 109 GLU A N 1
ATOM 892 C CA . GLU A 1 109 ? -11.921 -10.015 4.935 1.00 86.69 109 GLU A CA 1
ATOM 893 C C . GLU A 1 109 ? -11.944 -10.549 6.362 1.00 86.69 109 GLU A C 1
ATOM 895 O O . GLU A 1 109 ? -12.723 -10.061 7.181 1.00 86.69 109 GLU A O 1
ATOM 900 N N . LYS A 1 110 ? -11.029 -11.466 6.700 1.00 88.06 110 LYS A N 1
ATOM 901 C CA . LYS A 1 110 ? -10.876 -11.955 8.074 1.00 88.06 110 LYS A CA 1
ATOM 902 C C . LYS A 1 110 ? -10.625 -10.805 9.053 1.00 88.06 110 LYS A C 1
ATOM 904 O O . LYS A 1 110 ? -11.293 -10.713 10.080 1.00 88.06 110 LYS A O 1
ATOM 909 N N . ASN A 1 111 ? -9.710 -9.893 8.722 1.00 83.44 111 ASN A N 1
ATOM 910 C CA . ASN A 1 111 ? -9.379 -8.754 9.580 1.00 83.44 111 ASN A CA 1
ATOM 911 C C . ASN A 1 111 ? -10.560 -7.785 9.767 1.00 83.44 111 ASN A C 1
ATOM 913 O O . ASN A 1 111 ? -10.742 -7.239 10.862 1.00 83.44 111 ASN A O 1
ATOM 917 N N . VAL A 1 112 ? -11.358 -7.550 8.720 1.00 85.38 112 VAL A N 1
ATOM 918 C CA . VAL A 1 112 ? -12.580 -6.732 8.800 1.00 85.38 112 VAL A CA 1
ATOM 919 C C . VAL A 1 112 ? -13.633 -7.433 9.653 1.00 85.38 112 VAL A C 1
ATOM 921 O O . VAL A 1 112 ? -14.179 -6.820 10.568 1.00 85.38 112 VAL A O 1
ATOM 924 N N . PHE A 1 113 ? -13.866 -8.722 9.415 1.00 86.81 113 PHE A N 1
ATOM 925 C CA . PHE A 1 113 ? -14.823 -9.520 10.173 1.00 86.81 113 PHE A CA 1
ATOM 926 C C . PHE A 1 113 ? -14.484 -9.552 11.667 1.00 86.81 113 PHE A C 1
ATOM 928 O O . PHE A 1 113 ? -15.328 -9.202 12.490 1.00 86.81 113 PHE A O 1
ATOM 935 N N . ASP A 1 114 ? -13.233 -9.855 12.023 1.00 82.88 114 ASP A N 1
ATOM 936 C CA . ASP A 1 114 ? -12.767 -9.867 13.415 1.00 82.88 114 ASP A CA 1
ATOM 937 C C . ASP A 1 114 ? -12.945 -8.492 14.091 1.00 82.88 114 ASP A C 1
ATOM 939 O O . ASP A 1 114 ? -13.251 -8.408 15.282 1.00 82.88 114 ASP A O 1
ATOM 943 N N . THR A 1 115 ? -12.804 -7.403 13.323 1.00 83.62 115 THR A N 1
ATOM 944 C CA . THR A 1 115 ? -13.012 -6.026 13.800 1.00 83.62 115 THR A CA 1
ATOM 945 C C . THR A 1 115 ? -14.479 -5.706 14.086 1.00 83.62 115 THR A C 1
ATOM 947 O O . THR A 1 115 ? -14.745 -4.904 14.977 1.00 83.62 115 THR A O 1
ATOM 950 N N . LEU A 1 116 ? -15.418 -6.299 13.348 1.00 87.06 116 LEU A N 1
ATOM 951 C CA . LEU A 1 116 ? -16.855 -6.065 13.515 1.00 87.06 116 LEU A CA 1
ATOM 952 C C . LEU A 1 116 ? -17.459 -6.982 14.580 1.00 87.06 116 LEU A C 1
ATOM 954 O O . LEU A 1 116 ? -18.197 -6.526 15.450 1.00 87.06 116 LEU A O 1
ATOM 958 N N . VAL A 1 117 ? -17.123 -8.271 14.541 1.00 89.12 117 VAL A N 1
ATOM 959 C CA . VAL A 1 117 ? -17.732 -9.282 15.411 1.00 89.12 117 VAL A CA 1
ATOM 960 C C . VAL A 1 117 ? -17.313 -9.125 16.866 1.00 89.12 117 VAL A C 1
ATOM 962 O O . VAL A 1 117 ? -18.151 -9.291 17.749 1.00 89.12 117 VAL A O 1
ATOM 965 N N . GLY A 1 118 ? -16.051 -8.768 17.128 1.00 85.38 118 GLY A N 1
ATOM 966 C CA . GLY A 1 118 ? -15.563 -8.545 18.491 1.00 85.38 118 GLY A CA 1
ATOM 967 C C . GLY A 1 118 ? -16.426 -7.542 19.272 1.00 85.38 118 GLY A C 1
ATOM 968 O O . GLY A 1 118 ? -16.939 -7.903 20.329 1.00 85.38 118 GLY A O 1
ATOM 969 N N . PRO A 1 119 ? -16.631 -6.317 18.750 1.00 86.00 119 PRO A N 1
ATOM 970 C CA . PRO A 1 119 ? -17.535 -5.331 19.338 1.00 86.00 119 PRO A CA 1
ATOM 971 C C . PRO A 1 119 ? -19.013 -5.744 19.369 1.00 86.00 119 PRO A C 1
ATOM 973 O O . PRO A 1 119 ? -19.667 -5.519 20.380 1.00 86.00 119 PRO A O 1
ATOM 976 N N . ILE A 1 120 ? -19.553 -6.330 18.290 1.00 87.75 120 ILE A N 1
ATOM 977 C CA . ILE A 1 120 ? -20.989 -6.672 18.201 1.00 87.75 120 ILE A CA 1
ATOM 978 C C . ILE A 1 120 ? -21.386 -7.723 19.241 1.00 87.75 120 ILE A C 1
ATOM 980 O O . ILE A 1 120 ? -22.468 -7.644 19.816 1.00 87.75 120 ILE A O 1
ATOM 984 N N . LEU A 1 121 ? -20.520 -8.710 19.469 1.00 88.56 121 LEU A N 1
ATOM 985 C CA . LEU A 1 121 ? -20.775 -9.814 20.393 1.00 88.56 121 LEU A CA 1
ATOM 986 C C . LEU A 1 121 ? -20.201 -9.575 21.798 1.00 88.56 121 LEU A C 1
ATOM 988 O O . LEU A 1 121 ? -20.171 -10.511 22.592 1.00 88.56 121 LEU A O 1
ATOM 992 N N . ASP A 1 122 ? -19.716 -8.363 22.087 1.00 85.00 122 ASP A N 1
ATOM 993 C CA . ASP A 1 122 ? -19.068 -7.986 23.353 1.00 85.00 122 ASP A CA 1
ATOM 994 C C . ASP A 1 122 ? -18.005 -9.001 23.825 1.00 85.00 122 ASP A C 1
ATOM 996 O O . ASP A 1 122 ? -17.915 -9.397 24.989 1.00 85.00 122 ASP A O 1
ATOM 1000 N N . ILE A 1 123 ? -17.178 -9.475 22.885 1.00 85.25 123 ILE A N 1
ATOM 1001 C CA . ILE A 1 123 ? -16.134 -10.452 23.200 1.00 85.25 123 ILE A CA 1
ATOM 1002 C C . ILE A 1 123 ? -15.003 -9.724 23.933 1.00 85.25 123 ILE A C 1
ATOM 1004 O O . ILE A 1 123 ? -14.249 -8.944 23.336 1.00 85.25 123 ILE A O 1
ATOM 1008 N N . GLN A 1 124 ? -14.861 -10.022 25.226 1.00 78.75 124 GLN A N 1
ATOM 1009 C CA . GLN A 1 124 ? -13.797 -9.512 26.096 1.00 78.75 124 GLN A CA 1
ATOM 1010 C C . GLN A 1 124 ? -12.421 -9.609 25.409 1.00 78.75 124 GLN A C 1
ATOM 1012 O O . GLN A 1 124 ? -12.004 -10.670 24.944 1.00 78.75 124 GLN A O 1
ATOM 1017 N N . GLY A 1 125 ? -11.719 -8.475 25.313 1.00 80.62 125 GLY A N 1
ATOM 1018 C CA . GLY A 1 125 ? -10.385 -8.382 24.704 1.00 80.62 125 GLY A CA 1
ATOM 1019 C C . GLY A 1 125 ? -10.342 -8.295 23.171 1.00 80.62 125 GLY A C 1
ATOM 1020 O O . GLY A 1 125 ? -9.259 -8.106 22.620 1.00 80.62 125 GLY A O 1
ATOM 1021 N N . LYS A 1 126 ? -11.481 -8.385 22.468 1.00 81.06 126 LYS A N 1
ATOM 1022 C CA . LYS A 1 126 ? -11.553 -8.244 20.998 1.00 81.06 126 LYS A CA 1
ATOM 1023 C C . LYS A 1 126 ? -12.277 -6.985 20.517 1.00 81.06 126 LYS A C 1
ATOM 1025 O O . LYS A 1 126 ? -12.299 -6.72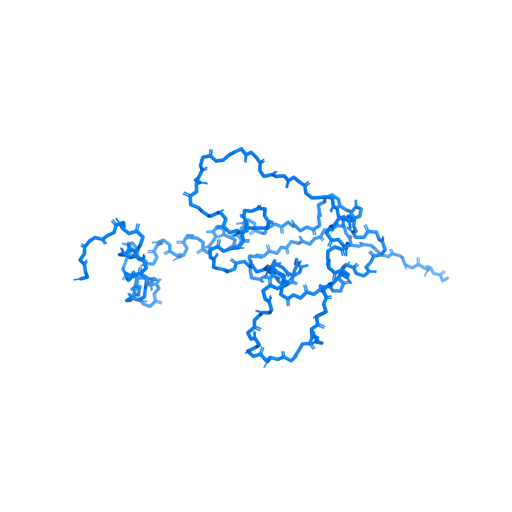0 19.316 1.00 81.06 126 LYS A O 1
ATOM 1030 N N . THR A 1 127 ? -12.851 -6.191 21.420 1.00 79.94 127 THR A N 1
ATOM 1031 C CA . THR A 1 127 ? -13.492 -4.928 21.044 1.00 79.94 127 THR A CA 1
ATOM 1032 C C . THR A 1 127 ? -12.464 -3.866 20.645 1.00 79.94 127 THR A C 1
ATOM 1034 O O . THR A 1 127 ? -11.480 -3.627 21.344 1.00 79.94 127 THR A O 1
ATOM 1037 N N . LYS A 1 128 ? -12.702 -3.204 19.507 1.00 76.94 128 LYS A N 1
ATOM 1038 C CA . LYS A 1 128 ? -11.952 -2.014 19.078 1.00 76.94 128 LYS A CA 1
ATOM 1039 C C . LYS A 1 128 ? -12.625 -0.698 19.497 1.00 76.94 128 LYS A C 1
ATOM 1041 O O . LYS A 1 128 ? -12.153 0.369 19.103 1.00 76.94 128 LYS A O 1
ATOM 1046 N N . ASP A 1 129 ? -13.687 -0.752 20.309 1.00 80.50 129 ASP A N 1
ATOM 1047 C CA . ASP A 1 129 ? -14.323 0.430 20.908 1.00 80.50 129 ASP A CA 1
ATOM 1048 C C . ASP A 1 129 ? -13.444 1.001 22.031 1.00 80.50 129 ASP A C 1
ATOM 1050 O O . ASP A 1 129 ? -13.579 0.686 23.211 1.00 80.50 129 ASP A O 1
ATOM 1054 N N . THR A 1 130 ? -12.475 1.820 21.634 1.00 84.44 130 THR A N 1
ATOM 1055 C CA . THR A 1 130 ? -11.555 2.505 22.547 1.00 84.44 130 THR A CA 1
ATOM 1056 C C . THR A 1 130 ? -11.981 3.956 22.750 1.00 84.44 130 THR A C 1
ATOM 1058 O O . THR A 1 130 ? -12.612 4.553 21.881 1.00 84.44 130 THR A O 1
ATOM 1061 N N . ILE A 1 131 ? -11.559 4.581 23.856 1.00 83.00 131 ILE A N 1
ATOM 1062 C CA . ILE A 1 131 ? -11.803 6.018 24.108 1.00 83.00 131 ILE A CA 1
ATOM 1063 C C . ILE A 1 131 ? -11.333 6.876 22.920 1.00 83.00 131 ILE A C 1
ATOM 1065 O O . ILE A 1 131 ? -12.020 7.810 22.517 1.00 83.00 131 ILE A O 1
ATOM 1069 N N . LYS A 1 132 ? -10.195 6.521 22.306 1.00 82.81 132 LYS A N 1
ATOM 1070 C CA . LYS A 1 132 ? -9.682 7.196 21.104 1.00 82.81 132 LYS A CA 1
ATOM 1071 C C . LYS A 1 132 ? -10.633 7.057 19.916 1.00 82.81 132 LYS A C 1
ATOM 1073 O O . LYS A 1 132 ? -10.916 8.053 19.265 1.00 82.81 132 LYS A O 1
ATOM 1078 N N . ALA A 1 133 ? -11.163 5.856 19.678 1.00 81.75 133 ALA A N 1
ATOM 1079 C CA . ALA A 1 133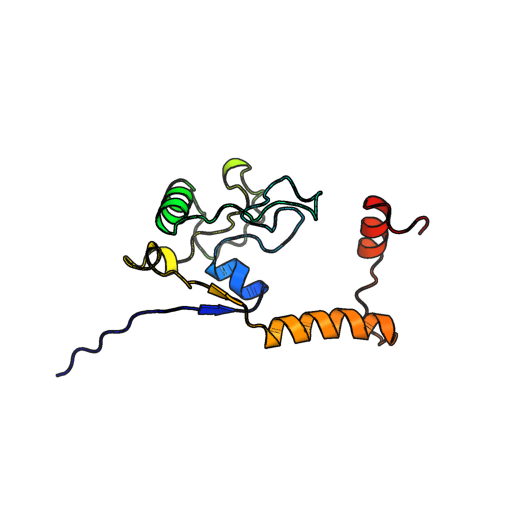 ? -12.147 5.635 18.623 1.00 81.75 133 ALA A CA 1
ATOM 1080 C C . ALA A 1 133 ? -13.421 6.469 18.852 1.00 81.75 133 ALA A C 1
ATOM 1082 O O . ALA A 1 133 ? -13.936 7.062 17.910 1.00 81.75 133 ALA A O 1
ATOM 1083 N N . ARG A 1 134 ? -13.896 6.589 20.100 1.00 84.88 134 ARG A N 1
ATOM 1084 C CA . ARG A 1 134 ? -15.057 7.433 20.442 1.00 84.88 134 ARG A CA 1
ATOM 1085 C C . ARG A 1 134 ? -14.795 8.925 20.211 1.00 84.88 134 ARG A C 1
ATOM 1087 O O . ARG A 1 134 ? -15.646 9.598 19.639 1.00 84.88 134 ARG A O 1
ATOM 1094 N N . LEU A 1 135 ? -13.612 9.415 20.585 1.00 83.69 135 LEU A N 1
ATOM 1095 C CA . LEU A 1 135 ? -13.183 10.794 20.315 1.00 83.69 135 LEU A CA 1
ATOM 1096 C C . LEU A 1 135 ? -13.067 11.086 18.812 1.00 83.69 135 LEU A C 1
ATOM 1098 O O . LEU A 1 135 ? -13.449 12.165 18.365 1.00 83.69 135 LEU A O 1
ATOM 1102 N N . ASP A 1 136 ? -12.559 10.139 18.020 1.00 81.06 136 ASP A N 1
ATOM 1103 C CA . ASP A 1 136 ? -12.492 10.293 16.563 1.00 81.06 136 ASP A CA 1
ATOM 1104 C C . ASP A 1 136 ? -13.898 10.346 15.941 1.00 81.06 136 ASP A C 1
ATOM 1106 O O . ASP A 1 136 ? -14.149 11.185 15.076 1.00 81.06 136 ASP A O 1
ATOM 1110 N N . LEU A 1 137 ? -14.845 9.532 16.426 1.00 81.81 137 LEU A N 1
ATOM 1111 C CA . LEU A 1 137 ? -16.247 9.578 15.987 1.00 81.81 137 LEU A CA 1
ATOM 1112 C C . LEU A 1 137 ? -16.936 10.910 16.321 1.00 81.81 137 LEU A C 1
ATOM 1114 O O . LEU A 1 137 ? -17.761 11.383 15.536 1.00 81.81 137 LEU A O 1
ATOM 1118 N N . GLU A 1 138 ? -16.594 11.518 17.457 1.00 85.19 138 GLU A N 1
ATOM 1119 C CA . GLU A 1 138 ? -17.074 12.849 17.836 1.00 85.19 138 GLU A CA 1
ATOM 1120 C C . GLU A 1 138 ? -16.465 13.941 16.948 1.00 85.19 138 GLU A C 1
ATOM 1122 O O . GLU A 1 138 ? -17.190 14.788 16.427 1.00 85.19 138 GLU A O 1
ATOM 1127 N N . ARG A 1 139 ? -15.154 13.874 16.670 1.00 81.94 139 ARG A N 1
ATOM 1128 C CA . ARG A 1 139 ? -14.472 14.786 15.729 1.00 81.94 139 ARG A CA 1
ATOM 1129 C C . ARG A 1 139 ? -15.032 14.705 14.312 1.00 81.94 139 ARG A C 1
ATOM 1131 O O . ARG A 1 139 ? -15.083 15.716 13.621 1.00 81.94 139 ARG A O 1
ATOM 1138 N N . MET A 1 140 ? -15.452 13.517 13.885 1.00 78.25 140 MET A N 1
ATOM 1139 C CA . MET A 1 140 ? -16.116 13.299 12.597 1.00 78.25 140 MET A CA 1
ATOM 1140 C C . MET A 1 140 ? -17.597 13.717 12.602 1.00 78.25 140 MET A C 1
ATOM 1142 O O . MET A 1 140 ? -18.243 13.666 11.558 1.00 78.25 140 MET A O 1
ATOM 1146 N N . GLY A 1 141 ? -18.156 14.114 13.751 1.00 80.19 141 GLY A N 1
ATOM 1147 C CA . GLY A 1 141 ? -19.555 14.525 13.888 1.00 80.19 141 GLY A CA 1
ATOM 1148 C C . GLY A 1 141 ? -20.573 13.383 13.775 1.00 80.19 141 GLY A C 1
ATOM 1149 O O . GLY A 1 141 ? -21.766 13.649 13.630 1.00 80.19 141 GLY A O 1
ATOM 1150 N N . ILE A 1 142 ? -20.125 12.124 13.840 1.00 81.50 142 ILE A N 1
ATOM 1151 C CA . ILE A 1 142 ? -20.963 10.924 13.668 1.00 81.50 142 ILE A CA 1
ATOM 1152 C C . ILE A 1 142 ? -21.671 10.558 14.978 1.00 81.50 142 ILE A C 1
ATOM 1154 O O . ILE A 1 142 ? -22.825 10.131 14.968 1.00 81.50 142 ILE A O 1
ATOM 1158 N N . ARG A 1 143 ? -21.002 10.748 16.120 1.00 76.31 143 ARG A N 1
ATOM 1159 C CA . ARG A 1 143 ? -21.544 10.476 17.458 1.00 76.31 143 ARG A CA 1
ATOM 1160 C C . ARG A 1 143 ? -21.451 11.741 18.305 1.00 76.31 143 ARG A C 1
ATOM 1162 O O . ARG A 1 143 ? -20.394 12.355 18.359 1.00 76.31 143 ARG A O 1
ATOM 1169 N N . ARG A 1 144 ? -22.550 12.142 18.950 1.00 75.94 144 ARG A N 1
ATOM 1170 C CA . ARG A 1 144 ? -22.580 13.293 19.868 1.00 75.94 144 ARG A CA 1
ATOM 1171 C C . ARG A 1 144 ? -22.578 12.792 21.307 1.00 75.94 144 ARG A C 1
ATOM 1173 O O . ARG A 1 144 ? -23.435 11.979 21.645 1.00 75.94 144 ARG A O 1
ATOM 1180 N N . GLY A 1 145 ? -21.664 13.314 22.122 1.00 65.62 145 GLY A N 1
ATOM 1181 C CA . GLY A 1 145 ? -21.542 12.969 23.536 1.00 65.62 145 GLY A CA 1
ATOM 1182 C C . GLY A 1 145 ? -20.728 11.695 23.764 1.00 65.62 145 GLY A C 1
ATOM 1183 O O . GLY A 1 145 ? -21.066 10.620 23.255 1.00 65.62 145 GLY A O 1
ATOM 1184 N N . LEU A 1 146 ? -19.649 11.850 24.530 1.00 56.38 146 LEU A N 1
ATOM 1185 C CA . LEU A 1 146 ? -18.944 10.763 25.207 1.00 56.38 146 LEU A CA 1
ATOM 1186 C C . LEU A 1 146 ? -19.741 10.265 26.413 1.00 56.38 146 LEU A C 1
ATOM 1188 O O . LEU A 1 146 ? -20.270 11.122 27.155 1.00 56.38 146 LEU A O 1
#

InterPro domains:
  IPR004242 Transposon, En/Spm-like [PF02992] (1-43)

pLDDT: mean 77.83, std 11.8, range [46.41, 90.88]

Foldseek 3Di:
DDDDDDDDQADEEALVVCCQQVLFDCDDQQRDPQCQPPSPDPPDDDGDDDQLVNVLVLQVVDDADDPPPPDPDPDDVSNRRRRHDHPCSVPPCQSVRPHHYHYPVVVHVVVVCLQPCCCVVVPPPSYPPDPVVVVVCVVVVNDPDD

Sequence (146 aa):
MFTLRAAVMWTVNDFSAYAMVSGWSTKGYMACPVCKEDVTSERRLKPREWSGDEILEQLNRLDFSPFGKIVSQTRPSTHMNWTQKPMLFELPYWSKLKLRHNLDVMHVEKNVFDTLVGPILDIQGKTKDTIKARLDLERMGIRRGL

Secondary structure (DSSP, 8-state):
----------EEE-HHHHHHHH-B--SSGGG-TTTTT--S-SSPPPPPPPPHHHHHHHHHHS-PPPTT--------GGGTTB----GGGGSTTGGG-S--EEE-HHHHHHHHHHHHHHHHTT-TTT----HHHHHHHHHTTSS---

Organism: Prunus dulcis (NCBI:txid3755)